Protein AF-A0AAN8FR95-F1 (afdb_monomer_lite)

Sequence (110 aa):
MDGKRAQRKVPKEGMVVLIVVTNLPRNSWKLGRISALKPGKDGAVREVELYMPNGNTLRPPVNLLVPLELESEAREPLNLSMTENRQITKQYNFRPRRTTSLKGREYTEE

Organism: Trichostrongylus colubriformis (NCBI:txid6319)

Secondary structure (DSSP, 8-state):
--------PPP-TT-EEEEP-TTS-GGGPEEEEEEEEEE-TTS-EEEEEEE-TTS-EE--BGGGEEE----------------S---------PPPP-------------

pLDDT: mean 76.65, std 18.27, range [40.53, 96.56]

Foldseek 3Di:
DPCPPQPPDDDDAQFKKWFADPPDDPVPTFIWGFHAFDADPVRDGQWTWTQGPVRDIDIDGPVRIRTPPPDPPVPPPPPPPDPDDDDDDVPDPDDDDPDPPPPDPPDDDD

InterPro domains:
  IPR040676 Domain of unknown function DUF5641 [PF18701] (7-64)

Radius of gyration: 23.89 Å; chains: 1; bounding box: 78×40×60 Å

Structure (mmCIF, N/CA/C/O backbone):
data_AF-A0AAN8FR95-F1
#
_entry.id   AF-A0AAN8FR95-F1
#
loop_
_atom_site.group_PDB
_atom_site.id
_atom_site.type_symbol
_atom_site.label_atom_id
_atom_site.label_alt_id
_atom_site.label_comp_id
_atom_site.label_asym_id
_atom_site.label_entity_id
_atom_site.label_seq_id
_atom_site.pdbx_PDB_ins_code
_atom_site.Cartn_x
_atom_site.Cartn_y
_atom_site.Cartn_z
_atom_site.occupancy
_atom_site.B_iso_or_equiv
_atom_site.auth_seq_id
_atom_site.auth_comp_id
_atom_site.auth_asym_id
_atom_site.auth_atom_id
_atom_site.pdbx_PDB_model_num
ATOM 1 N N . MET A 1 1 ? -1.862 -31.469 -7.467 1.00 40.53 1 MET A N 1
ATOM 2 C CA . MET A 1 1 ? -1.639 -30.032 -7.740 1.00 40.53 1 MET A CA 1
ATOM 3 C C . MET A 1 1 ? -2.499 -29.252 -6.767 1.00 40.53 1 MET A C 1
ATOM 5 O O . MET A 1 1 ? -3.672 -29.028 -7.038 1.00 40.53 1 MET A O 1
ATOM 9 N N . ASP A 1 2 ? -1.953 -28.919 -5.602 1.00 48.69 2 ASP A N 1
ATOM 10 C CA . ASP A 1 2 ? -2.677 -28.179 -4.573 1.00 48.69 2 ASP A CA 1
ATOM 11 C C . ASP A 1 2 ? -2.925 -26.753 -5.055 1.00 48.69 2 ASP A C 1
ATOM 13 O O . ASP A 1 2 ? -2.051 -25.889 -5.016 1.00 48.69 2 ASP A O 1
ATOM 17 N N . GLY A 1 3 ? -4.139 -26.522 -5.553 1.00 49.19 3 GLY A N 1
ATOM 18 C CA . GLY A 1 3 ? -4.652 -25.224 -5.966 1.00 49.19 3 GLY A CA 1
ATOM 19 C C . GLY A 1 3 ? -4.907 -24.310 -4.773 1.00 49.19 3 GLY A C 1
ATOM 20 O O . GLY A 1 3 ? -6.009 -23.781 -4.634 1.00 49.19 3 GLY A O 1
ATOM 21 N N . LYS A 1 4 ? -3.895 -24.103 -3.921 1.00 55.06 4 LYS A N 1
ATOM 22 C CA . LYS A 1 4 ? -3.862 -23.023 -2.934 1.00 55.06 4 LYS A CA 1
ATOM 23 C C . LYS A 1 4 ? -3.777 -21.706 -3.705 1.00 55.06 4 LYS A C 1
ATOM 25 O O . LYS A 1 4 ? -2.721 -21.096 -3.836 1.00 55.06 4 LYS A O 1
ATOM 30 N N . ARG A 1 5 ? -4.905 -21.304 -4.300 1.00 57.28 5 ARG A N 1
ATOM 31 C CA . ARG A 1 5 ? -5.115 -19.952 -4.814 1.00 57.28 5 ARG A CA 1
ATOM 32 C C . ARG A 1 5 ? -4.734 -18.994 -3.690 1.00 57.28 5 ARG A C 1
ATOM 34 O O . ARG A 1 5 ? -5.046 -19.281 -2.532 1.00 57.28 5 ARG A O 1
ATOM 41 N N . ALA A 1 6 ? -4.053 -17.902 -4.044 1.00 59.34 6 ALA A N 1
ATOM 42 C CA . ALA A 1 6 ? -3.714 -16.829 -3.117 1.00 59.34 6 ALA A CA 1
ATOM 43 C C . ALA A 1 6 ? -4.918 -16.570 -2.204 1.00 59.34 6 ALA A C 1
ATOM 45 O O . ALA A 1 6 ? -6.017 -16.293 -2.696 1.00 59.34 6 ALA A O 1
ATOM 46 N N . GLN A 1 7 ? -4.737 -16.786 -0.900 1.00 61.19 7 GLN A N 1
ATOM 47 C CA . GLN A 1 7 ? -5.821 -16.638 0.058 1.00 61.19 7 GLN A CA 1
ATOM 48 C C . GLN A 1 7 ? -6.337 -15.203 -0.054 1.00 61.19 7 GLN A C 1
ATOM 50 O O . GLN A 1 7 ? -5.563 -14.246 0.013 1.00 61.19 7 GLN A O 1
ATOM 55 N N . ARG A 1 8 ? -7.646 -15.042 -0.281 1.00 69.50 8 ARG A N 1
ATOM 56 C CA . ARG A 1 8 ? -8.290 -13.724 -0.281 1.00 69.50 8 ARG A CA 1
ATOM 57 C C . ARG A 1 8 ? -8.300 -13.212 1.155 1.00 69.50 8 ARG A C 1
ATOM 59 O O . ARG A 1 8 ? -9.265 -13.414 1.883 1.00 69.50 8 ARG A O 1
ATOM 66 N N . LYS A 1 9 ? -7.203 -12.583 1.568 1.00 81.31 9 LYS A N 1
ATOM 67 C CA . LYS A 1 9 ? -7.094 -11.956 2.881 1.00 81.31 9 LYS A CA 1
ATOM 68 C C . LYS A 1 9 ? -7.833 -10.624 2.861 1.00 81.31 9 LYS A C 1
ATOM 70 O O . LYS A 1 9 ? -7.655 -9.822 1.945 1.00 81.31 9 LYS A O 1
ATOM 75 N N . VAL A 1 10 ? -8.673 -10.405 3.866 1.00 87.56 10 VAL A N 1
ATOM 76 C CA . VAL A 1 10 ? -9.386 -9.137 4.034 1.00 87.56 10 VAL A CA 1
ATOM 77 C C . VAL A 1 10 ? -8.358 -8.049 4.372 1.00 87.56 10 VAL A C 1
ATOM 79 O O . VAL A 1 10 ? -7.532 -8.269 5.262 1.00 87.56 10 VAL A O 1
ATOM 82 N N . PRO A 1 11 ? -8.356 -6.900 3.670 1.00 90.31 11 PRO A N 1
ATOM 83 C CA . PRO A 1 11 ? -7.433 -5.815 3.972 1.00 90.31 11 PRO A CA 1
ATOM 84 C C . PRO A 1 11 ? -7.735 -5.238 5.359 1.00 90.31 11 PRO A C 1
ATOM 86 O O . PRO A 1 11 ? -8.890 -4.994 5.702 1.00 90.31 11 PRO A O 1
ATOM 89 N N . LYS A 1 12 ? -6.686 -4.998 6.144 1.00 91.56 12 LYS A N 1
ATOM 90 C CA . LYS A 1 12 ? -6.745 -4.418 7.489 1.00 91.56 12 LYS A CA 1
ATOM 91 C C . LYS A 1 12 ? -5.712 -3.305 7.610 1.00 91.56 12 LYS A C 1
ATOM 93 O O . LYS A 1 12 ? -4.639 -3.367 7.008 1.00 91.56 12 LYS A O 1
ATOM 98 N N . GLU A 1 13 ? -6.026 -2.294 8.404 1.00 93.56 13 GLU A N 1
ATOM 99 C CA . GLU A 1 13 ? -5.083 -1.232 8.751 1.00 93.56 13 GLU A CA 1
ATOM 100 C C . GLU A 1 13 ? -3.828 -1.800 9.426 1.00 93.56 13 GLU A C 1
ATOM 102 O O . GLU A 1 13 ? -3.875 -2.792 10.155 1.00 93.56 13 GLU A O 1
ATOM 107 N N . GLY A 1 14 ? -2.679 -1.201 9.123 1.00 92.12 14 GLY A N 1
ATOM 108 C CA . GLY A 1 14 ? -1.369 -1.659 9.578 1.00 92.12 14 GLY A CA 1
ATOM 109 C C . GLY A 1 14 ? -0.773 -2.813 8.766 1.00 92.12 14 GLY A C 1
ATOM 110 O O . GLY A 1 14 ? 0.422 -3.074 8.901 1.00 92.12 14 GLY A O 1
ATOM 111 N N . MET A 1 15 ? -1.537 -3.471 7.885 1.00 91.62 15 MET A N 1
ATOM 112 C CA . MET A 1 15 ? -0.992 -4.537 7.040 1.00 91.62 15 MET A CA 1
ATOM 113 C C . MET A 1 15 ? 0.035 -4.002 6.046 1.00 91.62 15 MET A C 1
ATOM 115 O O . MET A 1 15 ? -0.162 -2.963 5.411 1.00 91.62 15 MET A O 1
ATOM 119 N N . VAL A 1 16 ? 1.109 -4.768 5.868 1.00 92.81 16 VAL A N 1
ATOM 120 C CA . VAL A 1 16 ? 2.122 -4.516 4.845 1.00 92.81 16 VAL A CA 1
ATOM 121 C C . VAL A 1 16 ? 1.760 -5.289 3.577 1.00 92.81 16 VAL A C 1
ATOM 123 O O . VAL A 1 16 ? 1.526 -6.501 3.611 1.00 92.81 16 VAL A O 1
ATOM 126 N N . VAL A 1 17 ? 1.703 -4.571 2.460 1.00 93.94 17 VAL A N 1
ATOM 127 C CA . VAL A 1 17 ? 1.269 -5.079 1.156 1.00 93.94 17 VAL A CA 1
ATOM 128 C C . VAL A 1 17 ? 2.237 -4.648 0.055 1.00 93.94 17 VAL A C 1
ATOM 130 O O . VAL A 1 17 ? 2.869 -3.594 0.137 1.00 93.94 17 VAL A O 1
ATOM 133 N N . LEU A 1 18 ? 2.336 -5.456 -0.996 1.00 94.31 18 LEU A N 1
ATOM 134 C CA . LEU A 1 18 ? 2.967 -5.079 -2.258 1.00 94.31 18 LEU A CA 1
ATOM 135 C C . LEU A 1 18 ? 1.921 -4.498 -3.208 1.00 94.31 18 LEU A C 1
ATOM 137 O O . LEU A 1 18 ? 0.811 -5.020 -3.308 1.00 94.31 18 LEU A O 1
ATOM 141 N N . ILE A 1 19 ? 2.299 -3.447 -3.930 1.00 94.12 19 ILE A N 1
ATOM 142 C CA . ILE A 1 19 ? 1.485 -2.821 -4.971 1.00 94.12 19 ILE A CA 1
ATOM 143 C C . ILE A 1 19 ? 1.897 -3.386 -6.323 1.00 94.12 19 ILE A C 1
ATOM 145 O O . ILE A 1 19 ? 3.031 -3.194 -6.772 1.00 94.12 19 ILE A O 1
ATOM 149 N N . VAL A 1 20 ? 0.949 -4.029 -6.995 1.00 93.12 20 VAL A N 1
ATOM 150 C CA . VAL A 1 20 ? 1.112 -4.529 -8.356 1.00 93.12 20 VAL A CA 1
ATOM 151 C C . VAL A 1 20 ? 1.186 -3.353 -9.323 1.00 93.12 20 VAL A C 1
ATOM 153 O O . VAL A 1 20 ? 0.251 -2.562 -9.438 1.00 93.12 20 VAL A O 1
ATOM 156 N N . VAL A 1 21 ? 2.295 -3.269 -10.055 1.00 90.69 21 VAL A N 1
ATOM 157 C CA . VAL A 1 21 ? 2.483 -2.320 -11.159 1.00 90.69 21 VAL A CA 1
ATOM 158 C C . VAL A 1 21 ? 2.747 -3.129 -12.423 1.00 90.69 21 VAL A C 1
ATOM 160 O O . VAL A 1 21 ? 3.700 -3.904 -12.470 1.00 90.69 21 VAL A O 1
ATOM 163 N N . THR A 1 22 ? 1.894 -2.968 -13.435 1.00 87.62 22 THR A N 1
ATOM 164 C CA . THR A 1 22 ? 1.858 -3.815 -14.644 1.00 87.62 22 THR A CA 1
ATOM 165 C C . THR A 1 22 ? 3.166 -3.826 -15.431 1.00 87.62 22 THR A C 1
ATOM 167 O O . THR A 1 22 ? 3.568 -4.873 -15.924 1.00 87.62 22 THR A O 1
ATOM 170 N N . ASN A 1 23 ? 3.856 -2.688 -15.503 1.00 90.69 23 ASN A N 1
ATOM 171 C CA . ASN A 1 23 ? 5.087 -2.532 -16.285 1.00 90.69 23 ASN A CA 1
ATOM 172 C C . ASN A 1 23 ? 6.368 -2.773 -15.473 1.00 90.69 23 ASN A C 1
ATOM 174 O O . ASN A 1 23 ? 7.460 -2.490 -15.960 1.00 90.69 23 ASN A O 1
ATOM 178 N N . LEU A 1 24 ? 6.253 -3.255 -14.232 1.00 92.06 24 LEU A N 1
ATOM 179 C CA . LEU A 1 24 ? 7.404 -3.560 -13.388 1.00 92.06 24 LEU A CA 1
ATOM 180 C C . LEU A 1 24 ? 7.480 -5.061 -13.105 1.00 92.06 24 LEU A C 1
ATOM 182 O O . LEU A 1 24 ? 6.451 -5.688 -12.822 1.00 92.06 24 LEU A O 1
ATOM 186 N N . PRO A 1 25 ? 8.690 -5.650 -13.127 1.00 94.62 25 PRO A N 1
ATOM 187 C CA . PRO A 1 25 ? 8.864 -7.023 -12.689 1.00 94.62 25 PRO A CA 1
ATOM 188 C C . PRO A 1 25 ? 8.480 -7.146 -11.207 1.00 94.62 25 PRO A C 1
ATOM 190 O O . PRO A 1 25 ? 8.562 -6.186 -10.439 1.00 94.62 25 PRO A O 1
ATOM 193 N N . ARG A 1 26 ? 8.049 -8.343 -10.791 1.00 91.25 26 ARG A N 1
ATOM 194 C CA . ARG A 1 26 ? 7.469 -8.566 -9.450 1.00 91.25 26 ARG A CA 1
ATOM 195 C C . ARG A 1 26 ? 8.400 -8.173 -8.302 1.00 91.25 26 ARG A C 1
ATOM 197 O O . ARG A 1 26 ? 7.935 -7.709 -7.270 1.00 91.25 26 ARG A O 1
ATOM 204 N N . ASN A 1 27 ? 9.708 -8.348 -8.480 1.00 93.06 27 ASN A N 1
ATOM 205 C CA . ASN A 1 27 ? 10.729 -7.957 -7.503 1.00 93.06 27 ASN A CA 1
ATOM 206 C C . ASN A 1 27 ? 10.873 -6.433 -7.344 1.00 93.06 27 ASN A C 1
ATOM 208 O O . ASN A 1 27 ? 11.488 -5.984 -6.383 1.00 93.06 27 ASN A O 1
ATOM 212 N N . SER A 1 28 ? 10.324 -5.648 -8.271 1.00 93.19 28 SER A N 1
ATOM 213 C CA . SER A 1 28 ? 10.324 -4.182 -8.254 1.00 93.19 28 SER A CA 1
ATOM 214 C C . SER A 1 28 ? 8.969 -3.590 -7.861 1.00 93.19 28 SER A C 1
ATOM 216 O O . SER A 1 28 ? 8.781 -2.374 -7.940 1.00 93.19 28 SER A O 1
ATOM 218 N N . TRP A 1 29 ? 8.007 -4.418 -7.448 1.00 94.75 29 TRP A N 1
ATOM 219 C CA . TRP A 1 29 ? 6.749 -3.928 -6.897 1.00 94.75 29 TRP A CA 1
ATOM 220 C C . TRP A 1 29 ? 6.985 -3.168 -5.596 1.00 94.75 29 TRP A C 1
ATOM 222 O O . TRP A 1 29 ? 7.800 -3.553 -4.757 1.00 94.75 29 TRP A O 1
ATOM 232 N N . LYS A 1 30 ? 6.272 -2.051 -5.444 1.00 92.38 30 LYS A N 1
ATOM 233 C CA . LYS A 1 30 ? 6.464 -1.146 -4.311 1.00 92.38 30 LYS A CA 1
ATOM 234 C C . LYS A 1 30 ? 5.819 -1.723 -3.059 1.00 92.38 30 LYS A C 1
ATOM 236 O O . LYS A 1 30 ? 4.714 -2.256 -3.118 1.00 92.38 30 LYS A O 1
ATOM 241 N N . LEU A 1 31 ? 6.495 -1.558 -1.929 1.00 93.69 31 LEU A N 1
ATOM 242 C CA . LEU A 1 31 ? 5.987 -1.915 -0.611 1.00 93.69 31 LEU A CA 1
ATOM 243 C C . LEU A 1 31 ? 5.232 -0.732 0.004 1.00 93.69 31 LEU A C 1
ATOM 245 O O . LEU A 1 31 ? 5.725 0.396 -0.023 1.00 93.69 31 LEU A O 1
ATOM 249 N N . GLY A 1 32 ? 4.073 -1.001 0.596 1.00 94.31 32 GLY A N 1
ATOM 250 C CA . GLY A 1 32 ? 3.278 -0.014 1.318 1.00 94.31 32 GLY A CA 1
ATOM 251 C C . GLY A 1 32 ? 2.649 -0.586 2.579 1.00 94.31 32 GLY A C 1
ATOM 252 O O . GLY A 1 32 ? 2.436 -1.793 2.689 1.00 94.31 32 GLY A O 1
ATOM 253 N N . ARG A 1 33 ? 2.315 0.294 3.525 1.00 95.12 33 ARG A N 1
ATOM 254 C CA . ARG A 1 33 ? 1.515 -0.055 4.705 1.00 95.12 33 ARG A CA 1
ATOM 255 C C . ARG A 1 33 ? 0.121 0.539 4.574 1.00 95.12 33 ARG A C 1
ATOM 257 O O . ARG A 1 33 ? 0.003 1.730 4.301 1.00 95.12 33 ARG A O 1
ATOM 264 N N . ILE A 1 34 ? -0.921 -0.258 4.793 1.00 95.19 34 ILE A N 1
ATOM 265 C CA . ILE A 1 34 ? -2.300 0.240 4.826 1.00 95.19 34 ILE A CA 1
ATOM 266 C C . ILE A 1 34 ? -2.447 1.190 6.015 1.00 95.19 34 ILE A C 1
ATOM 268 O O . ILE A 1 34 ? -2.287 0.779 7.162 1.00 95.19 34 ILE A O 1
ATOM 272 N N . SER A 1 35 ? -2.732 2.456 5.731 1.00 95.56 35 SER A N 1
ATOM 273 C CA . SER A 1 35 ? -2.996 3.485 6.735 1.00 95.56 35 SER A CA 1
ATOM 274 C C . SER A 1 35 ? -4.478 3.574 7.075 1.00 95.56 35 SER A C 1
ATOM 276 O O . SER A 1 35 ? -4.809 3.762 8.236 1.00 95.56 35 SER A O 1
ATOM 278 N N . ALA A 1 36 ? -5.358 3.450 6.077 1.00 94.88 36 ALA A N 1
ATOM 279 C CA . ALA A 1 36 ? -6.804 3.502 6.273 1.00 94.88 36 ALA A CA 1
ATOM 280 C C . ALA A 1 36 ? -7.541 2.709 5.187 1.00 94.88 36 ALA A C 1
ATOM 282 O O . ALA A 1 36 ? -7.069 2.594 4.049 1.00 94.88 36 ALA A O 1
ATOM 283 N N . LEU A 1 37 ? -8.728 2.201 5.514 1.00 95.00 37 LEU A N 1
ATOM 284 C CA . LEU A 1 37 ? -9.644 1.586 4.548 1.00 95.00 37 LEU A CA 1
ATOM 285 C C . LEU A 1 37 ? -10.691 2.611 4.093 1.00 95.00 37 LEU A C 1
ATOM 287 O O . LEU A 1 37 ? -11.219 3.364 4.909 1.00 95.00 37 LEU A O 1
ATOM 291 N N . LYS A 1 38 ? -11.015 2.647 2.793 1.00 93.19 38 LYS A N 1
ATOM 292 C CA . LYS A 1 38 ? -12.063 3.529 2.252 1.00 93.19 38 LYS A CA 1
ATOM 293 C C . LYS A 1 38 ? -13.256 2.686 1.775 1.00 93.19 38 LYS A C 1
ATOM 295 O O . LYS A 1 38 ? -13.255 2.209 0.635 1.00 93.19 38 LYS A O 1
ATOM 300 N N . PRO A 1 39 ? -14.260 2.447 2.640 1.00 91.50 39 PRO A N 1
ATOM 301 C CA . PRO A 1 39 ? -15.479 1.763 2.229 1.00 91.50 39 PRO A CA 1
ATOM 302 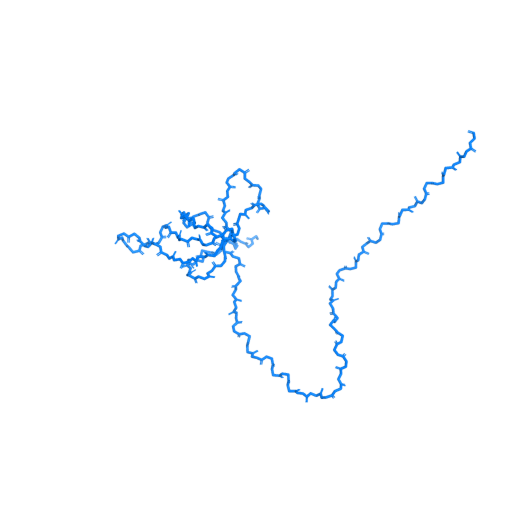C C . PRO A 1 39 ? -16.309 2.654 1.296 1.00 91.50 39 PRO A C 1
ATOM 304 O O . PRO A 1 39 ? -16.376 3.872 1.465 1.00 91.50 39 PRO A O 1
ATOM 307 N N . GLY A 1 40 ? -16.942 2.041 0.296 1.00 89.25 40 GLY A N 1
ATOM 308 C CA . GLY A 1 40 ? -17.950 2.710 -0.528 1.00 89.25 40 GLY A CA 1
ATOM 309 C C . GLY A 1 40 ? -19.293 2.84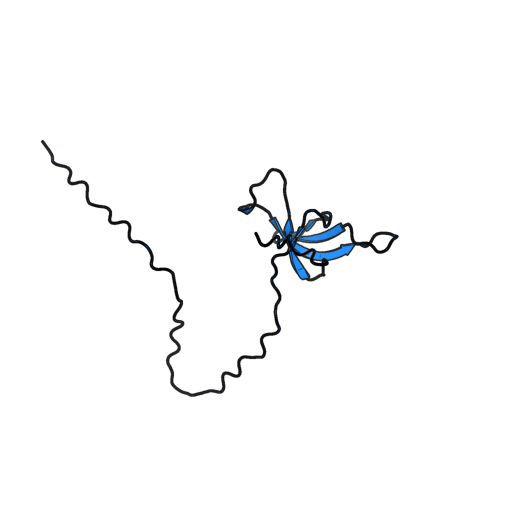9 0.197 1.00 89.25 40 GLY A C 1
ATOM 310 O O . GLY A 1 40 ? -19.445 2.414 1.336 1.00 89.25 40 GLY A O 1
ATOM 311 N N . LYS A 1 41 ? -20.302 3.392 -0.497 1.00 91.00 41 LYS A N 1
ATOM 312 C CA . LYS A 1 41 ? -21.671 3.535 0.040 1.00 91.00 41 LYS A CA 1
ATOM 313 C C . LYS A 1 41 ? -22.287 2.201 0.486 1.00 91.00 41 LYS A C 1
ATOM 315 O O . LYS A 1 41 ? -23.006 2.171 1.473 1.00 91.00 41 LYS A O 1
ATOM 320 N N . ASP A 1 42 ? -21.937 1.106 -0.189 1.00 91.88 42 ASP A N 1
ATOM 321 C CA . ASP A 1 42 ? -22.421 -0.248 0.125 1.00 91.88 42 ASP A CA 1
ATOM 322 C C . ASP A 1 42 ? -21.623 -0.934 1.256 1.00 91.88 42 ASP A C 1
ATOM 324 O O . ASP A 1 42 ? -21.774 -2.130 1.485 1.00 91.88 42 ASP A O 1
ATOM 328 N N . GLY A 1 43 ? -20.677 -0.233 1.897 1.00 86.81 43 GLY A N 1
ATOM 329 C CA . GLY A 1 43 ? -19.789 -0.787 2.928 1.00 86.81 43 GLY A CA 1
ATOM 330 C C . GLY A 1 43 ? -18.614 -1.625 2.400 1.00 86.81 43 GLY A C 1
ATOM 331 O O . GLY A 1 43 ? -17.687 -1.931 3.147 1.00 86.81 43 GLY A O 1
ATOM 332 N N . ALA A 1 44 ? -18.587 -1.962 1.107 1.00 89.75 44 ALA A N 1
ATOM 333 C CA . ALA A 1 44 ? -17.489 -2.720 0.508 1.00 89.75 44 ALA A CA 1
ATOM 334 C C . ALA A 1 44 ? -16.218 -1.865 0.329 1.00 89.75 44 ALA A C 1
ATOM 336 O O . ALA A 1 44 ? -16.259 -0.775 -0.253 1.00 89.75 44 ALA A O 1
ATOM 337 N N . VAL A 1 45 ? -15.072 -2.391 0.773 1.00 91.19 45 VAL A N 1
ATOM 338 C CA . VAL A 1 45 ? -13.757 -1.745 0.631 1.00 91.19 45 VAL A CA 1
ATOM 339 C C . VAL A 1 45 ? -13.204 -2.012 -0.766 1.00 91.19 45 VAL A C 1
ATOM 341 O O . VAL A 1 45 ? -12.773 -3.122 -1.076 1.00 91.19 45 VAL A O 1
ATOM 344 N N . ARG A 1 46 ? -13.231 -0.990 -1.624 1.00 91.81 46 ARG A N 1
ATOM 345 C CA . ARG A 1 46 ? -12.682 -1.053 -2.992 1.00 91.81 46 ARG A CA 1
ATOM 346 C C . ARG A 1 46 ? -11.336 -0.347 -3.105 1.00 91.81 46 ARG A C 1
ATOM 348 O O . ARG A 1 46 ? -10.515 -0.759 -3.920 1.00 91.81 46 ARG A O 1
ATOM 355 N N . GLU A 1 47 ? -11.093 0.642 -2.251 1.00 94.38 47 GLU A N 1
ATOM 356 C CA . GLU A 1 47 ? -9.863 1.426 -2.186 1.00 94.38 47 GLU A CA 1
ATOM 357 C C . GLU A 1 47 ? -9.257 1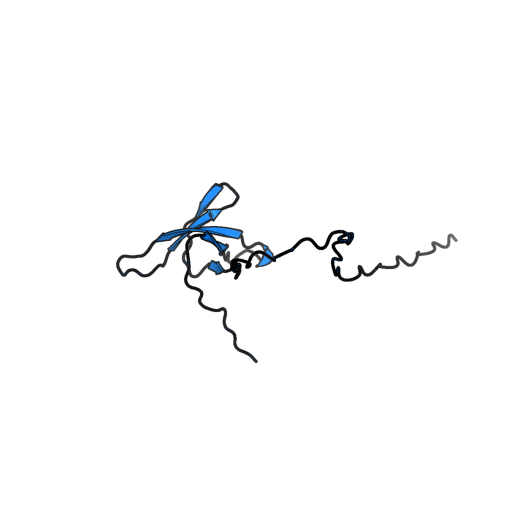.371 -0.785 1.00 94.38 47 GLU A C 1
ATOM 359 O O . GLU A 1 47 ? -9.965 1.281 0.224 1.00 94.38 47 GLU A O 1
ATOM 364 N N . VAL A 1 48 ? -7.933 1.480 -0.722 1.00 95.31 48 VAL A N 1
ATOM 365 C CA . VAL A 1 48 ? -7.207 1.660 0.537 1.00 95.31 48 VAL A CA 1
ATOM 366 C C . VAL A 1 48 ? -6.263 2.837 0.422 1.00 95.31 48 VAL A C 1
ATOM 368 O O . VAL A 1 48 ? -5.803 3.180 -0.662 1.00 95.31 48 VAL A O 1
ATOM 371 N N . GLU A 1 49 ? -5.941 3.426 1.557 1.00 96.56 49 GLU A N 1
ATOM 372 C CA . GLU A 1 49 ? -4.918 4.448 1.677 1.00 96.56 49 GLU A CA 1
ATOM 373 C C . GLU A 1 49 ? -3.619 3.788 2.140 1.00 96.56 49 GLU A C 1
ATOM 375 O O . GLU A 1 49 ? -3.590 3.132 3.182 1.00 96.56 49 GLU A O 1
ATOM 380 N N . LEU A 1 50 ? -2.551 3.919 1.354 1.00 96.12 50 LEU A N 1
ATOM 381 C CA . LEU A 1 50 ? -1.246 3.342 1.652 1.00 96.12 50 LEU A CA 1
ATOM 382 C C . LEU A 1 50 ? -0.234 4.424 1.994 1.00 96.12 50 LEU A C 1
ATOM 384 O O . LEU A 1 50 ? -0.025 5.343 1.207 1.00 96.12 50 LEU A O 1
ATOM 388 N N . TYR A 1 51 ? 0.467 4.227 3.102 1.00 95.62 51 TYR A N 1
ATOM 389 C CA . TYR A 1 51 ? 1.653 4.985 3.462 1.00 95.62 51 TYR A CA 1
ATOM 390 C C . TYR A 1 51 ? 2.888 4.353 2.813 1.00 95.62 51 TYR A C 1
ATOM 392 O O . TYR A 1 51 ? 3.186 3.171 3.033 1.00 95.62 51 TYR A O 1
ATOM 400 N N . MET A 1 52 ? 3.585 5.129 1.985 1.00 94.50 52 MET A N 1
ATOM 401 C CA . MET A 1 52 ? 4.830 4.727 1.338 1.00 94.50 52 MET A CA 1
ATOM 402 C C . MET A 1 52 ? 6.043 5.095 2.206 1.00 94.50 52 MET A C 1
ATOM 404 O O . MET A 1 52 ? 6.009 6.079 2.944 1.00 94.50 52 MET A O 1
ATOM 408 N N . PRO A 1 53 ? 7.172 4.378 2.073 1.00 88.00 53 PRO A N 1
ATOM 409 C CA . PRO A 1 53 ? 8.404 4.710 2.794 1.00 88.00 53 PRO A CA 1
ATOM 410 C C . PRO A 1 53 ? 8.997 6.074 2.408 1.00 88.00 53 PRO A C 1
ATOM 412 O O . PRO A 1 53 ? 9.757 6.646 3.178 1.00 88.00 53 PRO A O 1
ATOM 415 N N . ASN A 1 54 ? 8.644 6.611 1.238 1.00 88.75 54 ASN A N 1
ATOM 416 C CA . ASN A 1 54 ? 9.056 7.948 0.804 1.00 88.75 54 ASN A CA 1
ATOM 417 C C . ASN A 1 54 ? 8.198 9.083 1.404 1.00 88.75 54 ASN A C 1
ATOM 419 O O . ASN A 1 54 ? 8.364 10.226 0.996 1.00 88.75 54 ASN A O 1
ATOM 423 N N . GLY A 1 55 ? 7.270 8.775 2.317 1.00 89.81 55 GLY A N 1
ATOM 424 C CA . GLY A 1 55 ? 6.375 9.748 2.949 1.00 89.81 55 GLY A CA 1
ATOM 425 C C . GLY A 1 55 ? 5.121 10.087 2.138 1.00 89.81 55 GLY A C 1
ATOM 426 O O . GLY A 1 55 ? 4.238 10.767 2.653 1.00 89.81 55 GLY A O 1
ATOM 427 N N . ASN A 1 56 ? 4.997 9.593 0.901 1.00 92.56 56 ASN A N 1
ATOM 428 C CA . ASN A 1 56 ? 3.806 9.834 0.090 1.00 92.56 56 ASN A CA 1
ATOM 429 C C . ASN A 1 56 ? 2.673 8.872 0.452 1.00 92.56 56 ASN A C 1
ATOM 431 O O . ASN A 1 56 ? 2.891 7.720 0.838 1.00 92.56 56 ASN A O 1
ATOM 435 N N . THR A 1 57 ? 1.449 9.324 0.202 1.00 94.00 57 THR A N 1
ATOM 436 C CA . THR A 1 57 ? 0.247 8.507 0.342 1.00 94.00 57 THR A CA 1
ATOM 437 C C . THR A 1 57 ? -0.329 8.172 -1.028 1.00 94.00 57 THR A C 1
ATOM 439 O O . THR A 1 57 ? -0.457 9.043 -1.887 1.00 94.00 57 THR A O 1
ATOM 442 N N . LEU A 1 58 ? -0.686 6.905 -1.244 1.00 93.81 58 LEU A N 1
ATOM 443 C CA . LEU A 1 58 ? -1.328 6.434 -2.474 1.00 93.81 58 LEU A CA 1
ATOM 444 C C . LEU A 1 58 ? -2.686 5.807 -2.173 1.00 93.81 58 LEU A C 1
ATOM 446 O O . LEU A 1 58 ? -2.892 5.251 -1.097 1.00 93.81 58 LEU A O 1
ATOM 450 N N . ARG A 1 59 ? -3.596 5.854 -3.152 1.00 94.56 59 ARG A N 1
ATOM 451 C CA . ARG A 1 59 ? -4.946 5.284 -3.041 1.00 94.56 59 ARG A CA 1
ATOM 452 C C . ARG A 1 59 ? -5.229 4.213 -4.102 1.00 94.56 59 ARG A C 1
ATOM 454 O O . ARG A 1 59 ? -6.036 4.447 -4.997 1.00 94.56 59 ARG A O 1
ATOM 461 N N . PRO A 1 60 ? -4.529 3.065 -4.082 1.00 94.06 60 PRO A N 1
ATOM 462 C CA . PRO A 1 60 ? -4.794 1.997 -5.035 1.00 94.06 60 PRO A CA 1
ATOM 463 C C . PRO A 1 60 ? -6.088 1.229 -4.705 1.00 94.06 60 PRO A C 1
ATOM 465 O O . PRO A 1 60 ? -6.493 1.142 -3.539 1.00 94.06 60 PRO A O 1
ATOM 468 N N . PRO A 1 61 ? -6.707 0.592 -5.714 1.00 93.62 61 PRO A N 1
ATOM 469 C CA . PRO A 1 61 ? -7.768 -0.373 -5.488 1.00 93.62 61 PRO A CA 1
ATOM 470 C C . PRO A 1 61 ? -7.227 -1.658 -4.847 1.00 93.62 61 PRO A C 1
ATOM 472 O O . PRO A 1 61 ? -6.104 -2.086 -5.125 1.00 93.62 61 PRO A O 1
ATOM 475 N N . VAL A 1 62 ? -8.062 -2.331 -4.051 1.00 92.38 62 VAL A N 1
ATOM 476 C CA . VAL A 1 62 ? -7.701 -3.564 -3.316 1.00 92.38 62 VAL A CA 1
ATOM 477 C C . VAL A 1 62 ? -7.201 -4.678 -4.245 1.00 92.38 62 VAL A C 1
ATOM 479 O O . VAL A 1 62 ? -6.327 -5.452 -3.868 1.00 92.38 62 VAL A O 1
ATOM 482 N N . ASN A 1 63 ? -7.693 -4.731 -5.486 1.00 91.50 63 ASN A N 1
ATOM 483 C CA . ASN A 1 63 ? -7.310 -5.746 -6.475 1.00 91.50 63 ASN A CA 1
ATOM 484 C C . ASN A 1 63 ? -5.823 -5.708 -6.871 1.00 91.50 63 ASN A C 1
ATOM 486 O O . ASN A 1 63 ? -5.319 -6.692 -7.406 1.00 91.50 63 ASN A O 1
ATOM 490 N N . LEU A 1 64 ? -5.132 -4.588 -6.638 1.00 92.81 64 LEU A N 1
ATOM 491 C CA . LEU A 1 64 ? -3.709 -4.424 -6.951 1.00 92.81 64 LEU A CA 1
ATOM 492 C C . LEU A 1 64 ? -2.801 -4.674 -5.743 1.00 92.81 64 LEU A C 1
ATOM 494 O O . LEU A 1 64 ? -1.606 -4.395 -5.814 1.00 92.81 64 LEU A O 1
ATOM 498 N N . LEU A 1 65 ? -3.346 -5.166 -4.632 1.00 92.62 65 LEU A N 1
ATOM 499 C CA . LEU A 1 65 ? -2.592 -5.396 -3.407 1.00 92.62 65 LEU A CA 1
ATOM 500 C C . LEU A 1 65 ? -2.314 -6.876 -3.210 1.00 92.62 65 LEU A C 1
ATOM 502 O O . LEU A 1 65 ? -3.209 -7.713 -3.326 1.00 92.62 65 LEU A O 1
ATOM 506 N N . VAL A 1 66 ? -1.077 -7.185 -2.836 1.00 92.00 66 VAL A N 1
ATOM 507 C CA . VAL A 1 66 ? -0.668 -8.532 -2.435 1.00 92.00 66 VAL A CA 1
ATOM 508 C C . VAL A 1 66 ? -0.187 -8.487 -0.981 1.00 92.00 66 VAL A C 1
ATOM 510 O O . VAL A 1 66 ? 0.785 -7.785 -0.697 1.00 92.00 66 VAL A O 1
ATOM 513 N N . PRO A 1 67 ? -0.845 -9.186 -0.039 1.00 91.06 67 PRO A N 1
ATOM 514 C CA . PRO A 1 67 ? -0.437 -9.201 1.365 1.00 91.06 67 PRO A CA 1
ATOM 515 C C . PRO A 1 67 ? 0.848 -10.015 1.571 1.00 91.06 67 PRO A C 1
ATOM 517 O O . PRO A 1 67 ? 1.039 -11.038 0.921 1.00 91.06 67 PRO A O 1
ATOM 520 N N . L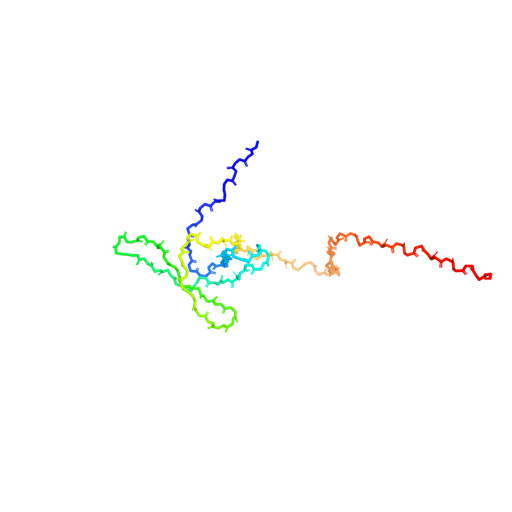EU A 1 68 ? 1.708 -9.591 2.506 1.00 89.69 68 LEU A N 1
ATOM 521 C CA . LEU A 1 68 ? 2.965 -10.293 2.824 1.00 89.69 68 LEU A CA 1
ATOM 522 C C . LEU A 1 68 ? 2.857 -11.370 3.919 1.00 89.69 68 LEU A C 1
ATOM 524 O O . LEU A 1 68 ? 3.882 -11.856 4.378 1.00 89.69 68 LEU A O 1
ATOM 528 N N . GLU A 1 69 ? 1.646 -11.724 4.365 1.00 81.31 69 GLU A N 1
ATOM 529 C CA . GLU A 1 69 ? 1.403 -12.723 5.432 1.00 81.31 69 GLU A CA 1
ATOM 530 C C . GLU A 1 69 ? 2.268 -12.533 6.697 1.00 81.31 69 GLU A C 1
ATOM 532 O O . GLU A 1 69 ? 2.531 -13.466 7.446 1.00 81.31 69 GLU A O 1
ATOM 537 N N . LEU A 1 70 ? 2.678 -11.290 6.967 1.00 78.25 70 LEU A N 1
ATOM 538 C CA . LEU A 1 70 ? 3.416 -10.917 8.168 1.00 78.25 70 LEU A CA 1
ATOM 539 C C . LEU A 1 70 ? 2.422 -10.769 9.319 1.00 78.25 70 LEU A C 1
ATOM 541 O O . LEU A 1 70 ? 1.982 -9.667 9.646 1.00 78.25 70 LEU A O 1
ATOM 545 N N . GLU A 1 71 ? 2.002 -11.890 9.885 1.00 70.12 71 GLU A N 1
ATOM 546 C CA . GLU A 1 71 ? 1.303 -11.890 11.161 1.00 70.12 71 GLU A CA 1
ATOM 547 C C . GLU A 1 71 ? 2.353 -11.832 12.266 1.00 70.12 71 GLU A C 1
ATOM 549 O O . GLU A 1 71 ? 3.202 -12.713 12.396 1.00 70.12 71 GLU A O 1
ATOM 554 N N . SER A 1 72 ? 2.320 -10.771 13.074 1.00 63.34 72 SER A N 1
ATOM 555 C CA . SER A 1 72 ? 2.875 -10.871 14.414 1.00 63.34 72 SER A CA 1
ATOM 556 C C . SER A 1 72 ? 1.894 -11.730 15.200 1.00 63.34 72 SER A C 1
ATOM 558 O O . SER A 1 72 ? 0.986 -11.209 15.849 1.00 63.34 72 SER A O 1
ATOM 560 N N . GLU A 1 73 ? 2.041 -13.049 15.124 1.00 62.41 73 GLU A N 1
ATOM 561 C CA . GLU A 1 73 ? 1.675 -13.864 16.274 1.00 62.41 73 GLU A CA 1
ATOM 562 C C . GLU A 1 73 ? 2.362 -13.181 17.450 1.00 62.41 73 GLU A C 1
ATOM 564 O O . GLU A 1 73 ? 3.580 -12.957 17.409 1.00 62.41 73 GLU A O 1
ATOM 569 N N . ALA A 1 74 ? 1.576 -12.706 18.417 1.00 59.88 74 ALA A N 1
ATOM 570 C CA . ALA A 1 74 ? 2.124 -12.283 19.686 1.00 59.88 74 ALA A CA 1
ATOM 571 C C . ALA A 1 74 ? 2.942 -13.480 20.155 1.00 59.88 74 ALA A C 1
ATOM 573 O O . ALA A 1 74 ? 2.388 -14.506 20.539 1.00 59.88 74 ALA A O 1
ATOM 574 N N . ARG A 1 75 ? 4.263 -13.410 19.966 1.00 57.88 75 ARG A N 1
ATOM 575 C CA . ARG A 1 75 ? 5.157 -14.425 20.482 1.00 57.88 75 ARG A CA 1
ATOM 576 C C . ARG A 1 75 ? 4.897 -14.360 21.968 1.00 57.88 75 ARG A C 1
ATOM 578 O O . ARG A 1 75 ? 5.225 -13.339 22.574 1.00 57.88 75 ARG A O 1
ATOM 585 N N . GLU A 1 76 ? 4.281 -15.405 22.513 1.00 65.00 76 GLU A N 1
ATOM 586 C CA . GLU A 1 76 ? 4.358 -15.668 23.942 1.00 65.00 76 GLU A CA 1
ATOM 587 C C . GLU A 1 76 ? 5.814 -15.388 24.316 1.00 65.00 76 GLU A C 1
ATOM 589 O O . GLU A 1 76 ? 6.709 -15.914 23.631 1.00 65.00 76 GLU A O 1
ATOM 594 N N . PRO A 1 77 ? 6.077 -14.452 25.248 1.00 61.84 77 PRO A N 1
ATOM 595 C CA . PRO A 1 77 ? 7.439 -14.086 25.576 1.00 61.84 77 PRO A CA 1
ATOM 596 C C . PRO A 1 77 ? 8.162 -15.392 25.861 1.00 61.84 77 PRO A C 1
ATOM 598 O O . PRO A 1 77 ? 7.739 -16.152 26.732 1.00 61.84 77 PRO A O 1
ATOM 601 N N . LEU A 1 78 ? 9.188 -15.698 25.059 1.00 57.44 78 LEU A N 1
ATOM 602 C CA . LEU A 1 78 ? 10.024 -16.861 25.302 1.00 57.44 78 LEU A CA 1
ATOM 603 C C . LEU A 1 78 ? 10.476 -16.708 26.747 1.00 57.44 78 LEU A C 1
ATOM 605 O O . LEU A 1 78 ? 11.224 -15.774 27.045 1.00 57.44 78 LEU A O 1
ATOM 609 N N . ASN A 1 79 ? 9.955 -17.551 27.639 1.00 56.72 79 ASN A N 1
ATOM 610 C CA . ASN A 1 79 ? 10.328 -17.542 29.040 1.00 56.72 79 ASN A CA 1
ATOM 611 C C . ASN A 1 79 ? 11.763 -18.067 29.103 1.00 56.72 79 ASN A C 1
ATOM 613 O O . ASN A 1 79 ? 12.019 -19.244 29.336 1.00 56.72 79 ASN A O 1
ATOM 617 N N . LEU A 1 80 ? 12.710 -17.190 28.777 1.00 57.41 80 LEU A N 1
ATOM 618 C CA . LEU A 1 80 ? 14.137 -17.373 28.949 1.00 57.41 80 LEU A CA 1
ATOM 619 C C . LEU A 1 80 ? 14.403 -17.192 30.441 1.00 57.41 80 LEU A C 1
ATOM 621 O O . LEU A 1 80 ? 15.037 -16.225 30.859 1.00 57.41 80 LEU A O 1
ATOM 625 N N . SER A 1 81 ? 13.866 -18.104 31.255 1.00 49.69 81 SER A N 1
ATOM 626 C CA . SER A 1 81 ? 14.281 -18.225 32.641 1.00 49.69 81 SER A CA 1
ATOM 627 C C . SER A 1 81 ? 15.777 -18.500 32.613 1.00 49.69 81 SER A C 1
ATOM 629 O O . SER A 1 81 ? 16.224 -19.518 32.077 1.00 49.69 81 SER A O 1
ATOM 631 N N . MET A 1 82 ? 16.527 -17.530 33.121 1.00 48.31 82 MET A N 1
ATOM 632 C CA . MET A 1 82 ? 17.967 -17.546 33.299 1.00 48.31 82 MET A CA 1
ATOM 633 C C . MET A 1 82 ? 18.428 -18.919 33.798 1.00 48.31 82 MET A C 1
ATOM 635 O O . MET A 1 82 ? 18.294 -19.243 34.971 1.00 48.31 82 MET A O 1
ATOM 639 N N . THR A 1 83 ? 18.988 -19.734 32.906 1.00 50.25 83 THR A N 1
ATOM 640 C CA . THR A 1 83 ? 20.034 -20.669 33.313 1.00 50.25 83 THR A CA 1
ATOM 641 C C . THR A 1 83 ? 21.334 -19.991 32.939 1.00 50.25 83 THR A C 1
ATOM 643 O O . THR A 1 83 ? 21.743 -19.940 31.779 1.00 50.25 83 THR A O 1
ATOM 646 N N . GLU A 1 84 ? 21.881 -19.335 33.950 1.00 51.47 84 GLU A N 1
ATOM 647 C CA . GLU A 1 84 ? 23.183 -18.698 33.974 1.00 51.47 84 GLU A CA 1
ATOM 648 C C . GLU A 1 84 ? 24.241 -19.649 33.372 1.00 51.47 84 GLU A C 1
ATOM 650 O O . GLU A 1 84 ? 24.279 -20.836 33.691 1.00 51.47 84 GLU A O 1
ATOM 655 N N . ASN A 1 85 ? 25.082 -19.117 32.478 1.00 53.34 85 ASN A N 1
ATOM 656 C CA . ASN A 1 85 ? 26.213 -19.779 31.805 1.00 53.34 85 ASN A CA 1
ATOM 657 C C . ASN A 1 85 ? 25.931 -20.751 30.640 1.00 53.34 85 ASN A C 1
ATOM 659 O O . ASN A 1 85 ? 26.397 -21.891 30.623 1.00 53.34 85 ASN A O 1
ATOM 663 N N . ARG A 1 86 ? 25.358 -20.248 29.540 1.00 50.09 86 ARG A N 1
ATOM 664 C CA . ARG A 1 86 ? 25.765 -20.713 28.199 1.00 50.09 86 ARG A CA 1
ATOM 665 C C . ARG A 1 86 ? 26.048 -19.527 27.295 1.00 50.09 86 ARG A C 1
ATOM 667 O O . ARG A 1 86 ? 25.175 -18.705 27.049 1.00 50.09 86 ARG A O 1
ATOM 674 N N . GLN A 1 87 ? 27.280 -19.457 26.798 1.00 54.06 87 GLN A N 1
ATOM 675 C CA . GLN A 1 87 ? 27.689 -18.539 25.742 1.00 54.06 87 GLN A CA 1
ATOM 676 C C . GLN A 1 87 ? 26.758 -18.746 24.538 1.00 54.06 87 GLN A C 1
ATOM 678 O O . GLN A 1 87 ? 26.838 -19.762 23.850 1.00 54.06 87 GLN A O 1
ATOM 683 N N . ILE A 1 88 ? 25.823 -17.819 24.318 1.00 46.50 88 ILE A N 1
ATOM 684 C CA . ILE 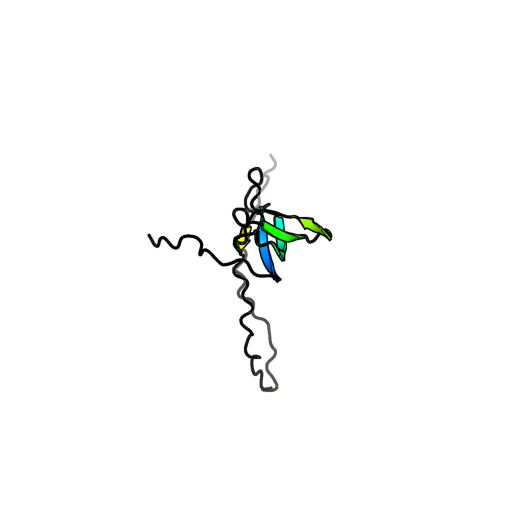A 1 88 ? 24.871 -17.892 23.209 1.00 46.50 88 ILE A CA 1
ATOM 685 C C . ILE A 1 88 ? 25.615 -17.487 21.938 1.00 46.50 88 ILE A C 1
ATOM 687 O O . ILE A 1 88 ? 25.620 -16.321 21.540 1.00 46.50 88 ILE A O 1
ATOM 691 N N . THR A 1 89 ? 26.251 -18.447 21.274 1.00 56.16 89 THR A N 1
ATOM 692 C CA . THR A 1 89 ? 26.595 -18.264 19.868 1.00 56.16 89 THR A CA 1
ATOM 693 C C . THR A 1 89 ? 25.287 -18.369 19.086 1.00 56.16 89 THR A C 1
ATOM 695 O O . THR A 1 89 ? 24.602 -19.391 19.093 1.00 56.16 89 THR A O 1
ATOM 698 N N . LYS A 1 90 ? 24.869 -17.274 18.442 1.00 53.62 90 LYS A N 1
ATOM 699 C CA . LYS A 1 90 ? 23.763 -17.320 17.478 1.00 53.62 90 LYS A CA 1
ATOM 700 C C . LYS A 1 90 ? 24.229 -18.160 16.293 1.00 53.62 90 LYS A C 1
ATOM 702 O O . LYS A 1 90 ? 24.836 -17.639 15.360 1.00 53.62 90 LYS A O 1
ATOM 707 N N . GLN A 1 91 ? 24.003 -19.467 16.355 1.00 50.22 91 GLN A N 1
ATOM 708 C CA . GLN A 1 91 ? 24.358 -20.375 15.277 1.00 50.22 91 GLN A CA 1
ATOM 709 C C . GLN A 1 91 ? 23.325 -20.228 14.160 1.00 50.22 91 GLN A C 1
ATOM 711 O O . GLN A 1 91 ? 22.308 -20.914 14.109 1.00 50.22 91 GLN A O 1
ATOM 716 N N . TYR A 1 92 ? 23.556 -19.252 13.287 1.00 57.62 92 TYR A N 1
ATOM 717 C CA . TYR A 1 92 ? 22.787 -19.097 12.063 1.00 57.62 92 TYR A CA 1
ATOM 718 C C . TYR A 1 92 ? 23.123 -20.255 11.117 1.00 57.62 92 TYR A C 1
ATOM 720 O O . TYR A 1 92 ? 24.277 -20.426 10.723 1.00 57.62 92 TYR A O 1
ATOM 728 N N . ASN A 1 93 ? 22.109 -21.018 10.705 1.00 74.12 93 ASN A N 1
ATOM 729 C CA . ASN A 1 93 ? 22.232 -22.048 9.670 1.00 74.12 93 ASN A CA 1
ATOM 730 C C . ASN A 1 93 ? 22.337 -21.401 8.279 1.00 74.12 93 ASN A C 1
ATOM 732 O O . ASN A 1 93 ? 21.449 -21.541 7.436 1.00 74.12 93 ASN A O 1
ATOM 736 N N . PHE A 1 94 ? 23.404 -20.640 8.039 1.00 74.00 94 PHE A N 1
ATOM 737 C CA . PHE A 1 94 ? 23.674 -20.101 6.715 1.00 74.00 94 PHE A CA 1
ATOM 738 C C . PHE A 1 94 ? 23.975 -21.244 5.753 1.00 74.00 94 PHE A C 1
ATOM 740 O O . PHE A 1 94 ? 24.789 -22.126 6.027 1.00 74.00 94 PHE A O 1
ATOM 747 N N . ARG A 1 95 ? 23.320 -21.212 4.592 1.00 70.44 95 ARG A N 1
ATOM 748 C CA . ARG A 1 95 ? 23.613 -22.142 3.507 1.00 70.44 95 ARG A CA 1
ATOM 749 C C . ARG A 1 95 ? 25.091 -21.975 3.122 1.00 70.44 95 ARG A C 1
ATOM 751 O O . ARG A 1 95 ? 25.508 -20.836 2.891 1.00 70.44 95 ARG A O 1
ATOM 758 N N . PRO A 1 96 ? 25.884 -23.057 3.054 1.00 71.25 96 PRO A N 1
ATOM 759 C CA . PRO A 1 96 ? 27.310 -22.954 2.783 1.00 71.25 96 PRO A CA 1
ATOM 760 C C . PRO A 1 96 ? 27.541 -22.219 1.463 1.00 71.25 96 PRO A C 1
ATOM 762 O O . PRO A 1 96 ? 26.927 -22.528 0.436 1.00 71.25 96 PRO A O 1
ATOM 765 N N . ARG A 1 97 ? 28.411 -21.206 1.504 1.00 63.06 97 ARG A N 1
ATOM 766 C CA . ARG A 1 97 ? 28.801 -20.442 0.320 1.00 63.06 97 ARG A CA 1
ATOM 767 C C . ARG A 1 97 ? 29.593 -21.394 -0.580 1.00 63.06 97 ARG A C 1
ATOM 769 O O . ARG A 1 97 ? 30.637 -21.887 -0.164 1.00 63.06 97 ARG A O 1
ATOM 776 N N . ARG A 1 98 ? 29.108 -21.678 -1.794 1.00 61.59 98 ARG A N 1
ATOM 777 C CA . ARG A 1 98 ? 29.928 -22.371 -2.800 1.00 61.59 98 ARG A CA 1
ATOM 778 C C . ARG A 1 98 ? 31.110 -21.464 -3.119 1.00 61.59 98 ARG A C 1
ATOM 780 O O . ARG A 1 98 ? 30.913 -20.381 -3.664 1.00 61.59 98 ARG A O 1
ATOM 787 N N . THR A 1 99 ? 32.314 -21.884 -2.760 1.00 59.56 99 THR A N 1
ATOM 788 C CA . THR A 1 99 ? 33.531 -21.242 -3.240 1.00 59.56 99 THR A CA 1
ATOM 789 C C . THR A 1 99 ? 33.680 -21.631 -4.708 1.00 59.56 99 THR A C 1
ATOM 791 O O . THR A 1 99 ? 33.825 -22.800 -5.058 1.00 59.56 99 THR A O 1
ATOM 794 N N . THR A 1 100 ? 33.554 -20.664 -5.613 1.00 56.22 100 THR A N 1
ATOM 795 C CA . THR A 1 100 ? 33.974 -20.872 -6.997 1.00 56.22 100 THR A CA 1
ATOM 796 C C . THR A 1 100 ? 35.493 -20.915 -6.979 1.00 56.22 100 THR A C 1
ATOM 798 O O . THR A 1 100 ? 36.132 -19.879 -6.804 1.00 56.22 100 THR A O 1
ATOM 801 N N . SER A 1 101 ? 36.078 -22.106 -7.103 1.00 60.53 101 SER A N 1
ATOM 802 C CA . SER A 1 101 ? 37.515 -22.225 -7.327 1.00 60.53 101 SER A CA 1
ATOM 803 C C . SER A 1 101 ? 37.812 -21.565 -8.673 1.00 60.53 101 SER A C 1
ATOM 805 O O . SER A 1 101 ? 37.482 -22.115 -9.724 1.00 60.53 101 SER A O 1
ATOM 807 N N . LEU A 1 102 ? 38.387 -20.361 -8.646 1.00 58.62 102 LEU A N 1
ATOM 808 C CA . LEU A 1 102 ? 39.097 -19.807 -9.791 1.00 58.62 102 LEU A CA 1
ATOM 809 C C . LEU A 1 102 ? 40.280 -20.747 -10.018 1.00 58.62 102 LEU A C 1
ATOM 811 O O . LEU A 1 102 ? 41.317 -20.624 -9.373 1.00 58.62 102 LEU A O 1
ATOM 815 N N . LYS A 1 103 ? 40.083 -21.769 -10.854 1.00 54.09 103 LYS A N 1
ATOM 816 C CA . LYS A 1 103 ? 41.184 -22.583 -11.355 1.00 54.09 103 LYS A CA 1
ATOM 817 C C . LYS A 1 103 ? 42.043 -21.616 -12.161 1.00 54.09 103 LYS A C 1
ATOM 819 O O . LYS A 1 103 ? 41.575 -21.096 -13.175 1.00 54.09 103 LYS A O 1
ATOM 824 N N . GLY A 1 104 ? 43.216 -21.288 -11.619 1.00 50.84 104 GLY A N 1
ATOM 825 C CA . GLY A 1 104 ? 44.179 -20.403 -12.251 1.00 50.84 104 GLY A CA 1
ATOM 826 C C . GLY A 1 104 ? 44.351 -20.823 -13.702 1.00 50.84 104 GLY A C 1
ATOM 827 O O . GLY A 1 104 ? 44.659 -21.978 -13.987 1.00 50.84 104 GLY A O 1
ATOM 828 N N . ARG A 1 105 ? 44.064 -19.899 -14.617 1.00 54.50 105 ARG A N 1
ATOM 829 C CA . ARG A 1 105 ? 44.610 -19.985 -15.963 1.00 54.50 105 ARG A CA 1
ATOM 830 C C . ARG A 1 105 ? 46.094 -19.696 -15.794 1.00 54.50 105 ARG A C 1
ATOM 832 O O . ARG A 1 105 ? 46.459 -18.551 -15.550 1.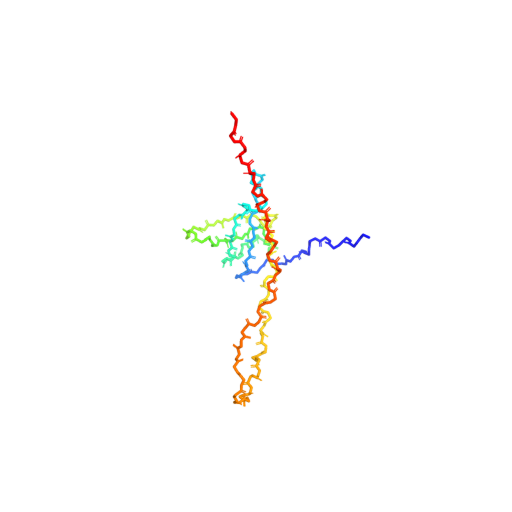00 54.50 105 ARG A O 1
ATOM 839 N N . GLU A 1 106 ? 46.909 -20.742 -15.814 1.00 53.19 106 GLU A N 1
ATOM 840 C CA . GLU A 1 106 ? 48.337 -20.594 -16.068 1.00 53.19 106 GLU A CA 1
ATOM 841 C C . GLU A 1 106 ? 48.467 -19.969 -17.460 1.00 53.19 106 GLU A C 1
ATOM 843 O O . GLU A 1 106 ? 47.988 -20.525 -18.448 1.00 53.19 106 GLU A O 1
ATOM 848 N N . TYR A 1 107 ? 49.020 -18.759 -17.515 1.00 45.16 107 TYR A N 1
ATOM 849 C CA . TYR A 1 107 ? 49.512 -18.187 -18.757 1.00 45.16 107 TYR A CA 1
ATOM 850 C C . TYR A 1 107 ? 50.885 -18.811 -18.990 1.00 45.16 107 TYR A C 1
ATOM 852 O O . TYR A 1 107 ? 51.829 -18.514 -18.265 1.00 45.16 107 TYR A O 1
ATOM 860 N N . THR A 1 108 ? 50.980 -19.717 -19.955 1.00 53.62 108 THR A N 1
ATOM 861 C CA . THR A 1 108 ? 52.255 -20.081 -20.571 1.00 53.62 108 THR A CA 1
ATOM 862 C C . THR A 1 108 ? 52.639 -18.960 -21.533 1.00 53.62 108 THR A C 1
ATOM 864 O O . THR A 1 108 ? 51.930 -18.736 -22.515 1.00 53.62 108 THR A O 1
ATOM 867 N N . GLU A 1 109 ? 53.708 -18.232 -21.213 1.00 45.28 109 GLU A N 1
ATOM 868 C CA . GLU A 1 109 ? 54.462 -17.420 -22.174 1.00 45.28 109 GLU A CA 1
ATOM 869 C C . GLU A 1 109 ? 55.237 -18.360 -23.112 1.00 45.28 109 GLU A C 1
ATOM 871 O O . GLU A 1 109 ? 56.047 -19.160 -22.644 1.00 45.28 109 GLU A O 1
ATOM 876 N N . GLU A 1 110 ? 54.984 -18.243 -24.417 1.00 51.38 110 GLU A N 1
ATOM 877 C CA . GLU A 1 110 ? 55.932 -18.546 -25.500 1.00 51.38 110 GLU A CA 1
ATOM 878 C C . GLU A 1 110 ? 56.006 -17.330 -26.429 1.00 51.38 110 GLU A C 1
ATOM 880 O O . GLU A 1 110 ? 54.934 -16.729 -26.693 1.00 51.38 110 GLU A O 1
#